Protein AF-A0A8C9E4L4-F1 (afdb_monomer_lite)

Radius of gyration: 18.1 Å; chains: 1; bounding box: 40×49×50 Å

Organism: Phocoena sinus (NCBI:txid42100)

InterPro domains:
  IPR001916 Glycoside hydrolase, family 22 [PF00062] (27-114)
  IPR001916 Glycoside hydrolase, family 22 [PS51348] (19-142)
  IPR001916 Glycoside hydrolase, family 22 [PTHR11407] (5-105)
  IPR001916 Glycoside hydrolase, family 22 [SM00263] (20-126)
  IPR019799 Glycoside hydrolase family 22 domain [PS00128] (82-100)
  IPR023346 Lysozyme-like domain superfamily [SSF53955] (27-115)

Structure (mmCIF, N/CA/C/O backbone):
data_AF-A0A8C9E4L4-F1
#
_entry.id   AF-A0A8C9E4L4-F1
#
loop_
_atom_site.group_PDB
_atom_site.id
_atom_site.type_symbol
_atom_site.label_atom_id
_atom_site.label_alt_id
_atom_site.label_comp_id
_atom_site.label_asym_id
_atom_site.label_entity_id
_atom_site.label_seq_id
_atom_site.pdbx_PDB_ins_code
_atom_site.Cartn_x
_atom_site.Cartn_y
_atom_site.Cartn_z
_atom_site.occupancy
_atom_site.B_iso_or_equiv
_atom_site.auth_seq_id
_atom_site.auth_comp_id
_atom_site.auth_asym_id
_atom_site.auth_atom_id
_atom_site.pdbx_PDB_model_num
ATOM 1 N N . MET A 1 1 ? 24.331 -30.177 -37.852 1.00 49.78 1 MET A N 1
ATOM 2 C CA . MET A 1 1 ? 24.262 -29.884 -36.401 1.00 49.78 1 MET A CA 1
ATOM 3 C C . MET A 1 1 ? 24.487 -28.389 -36.136 1.00 49.78 1 MET A C 1
ATOM 5 O O . MET A 1 1 ? 25.573 -28.038 -35.717 1.00 49.78 1 MET A O 1
ATOM 9 N N . LYS A 1 2 ? 23.527 -27.493 -36.428 1.00 52.38 2 LYS A N 1
ATOM 10 C CA . LYS A 1 2 ? 23.595 -26.057 -36.026 1.00 52.38 2 LYS A CA 1
ATOM 11 C C . LYS A 1 2 ? 22.224 -25.385 -35.831 1.00 52.38 2 LYS A C 1
ATOM 13 O O . LYS A 1 2 ? 22.155 -24.352 -35.186 1.00 52.38 2 LYS A O 1
ATOM 18 N N . ALA A 1 3 ? 21.128 -25.981 -36.309 1.00 51.94 3 ALA A N 1
ATOM 19 C CA . ALA A 1 3 ? 19.788 -25.410 -36.137 1.00 51.94 3 ALA A CA 1
ATOM 20 C C . ALA A 1 3 ? 19.193 -25.621 -34.727 1.00 51.94 3 ALA A C 1
ATOM 22 O O . ALA A 1 3 ? 18.342 -24.852 -34.296 1.00 51.94 3 ALA A O 1
ATOM 23 N N . SER A 1 4 ? 19.664 -26.629 -33.982 1.00 52.81 4 SER A N 1
ATOM 24 C CA . SER A 1 4 ? 19.047 -27.017 -32.703 1.00 52.81 4 SER A CA 1
ATOM 25 C C . SER A 1 4 ? 19.425 -26.118 -31.522 1.00 52.81 4 SER A C 1
ATOM 27 O O . SER A 1 4 ? 18.704 -26.094 -30.533 1.00 52.81 4 SER A O 1
ATOM 29 N N . MET A 1 5 ? 20.534 -25.372 -31.609 1.00 53.41 5 MET A N 1
ATOM 30 C CA . MET A 1 5 ? 20.983 -24.521 -30.499 1.00 53.41 5 MET A CA 1
ATOM 31 C C . MET A 1 5 ? 20.279 -23.155 -30.481 1.00 53.41 5 MET A C 1
ATOM 33 O O . MET A 1 5 ? 20.168 -22.530 -29.433 1.00 53.41 5 MET A O 1
ATOM 37 N N . VAL A 1 6 ? 19.752 -22.713 -31.628 1.00 54.25 6 VAL A N 1
ATOM 38 C CA . VAL A 1 6 ? 19.076 -21.413 -31.749 1.00 54.25 6 VAL A CA 1
ATOM 39 C C . VAL A 1 6 ? 17.661 -21.469 -31.165 1.00 54.25 6 VAL A C 1
ATOM 41 O O . VAL A 1 6 ? 17.222 -20.515 -30.529 1.00 54.25 6 VAL A O 1
ATOM 44 N N . LEU A 1 7 ? 16.970 -22.609 -31.287 1.00 52.47 7 LEU A N 1
ATOM 45 C CA . LEU A 1 7 ? 15.597 -22.758 -30.792 1.00 52.47 7 LEU A CA 1
ATOM 46 C C . LEU A 1 7 ? 15.499 -22.694 -29.256 1.00 52.47 7 LEU A C 1
ATOM 48 O O . LEU A 1 7 ? 14.486 -22.252 -28.724 1.00 52.47 7 LEU A O 1
ATOM 52 N N . SER A 1 8 ? 16.563 -23.083 -28.545 1.00 55.38 8 SER A N 1
ATOM 53 C CA . SER A 1 8 ? 16.587 -23.077 -27.077 1.00 55.38 8 SER A CA 1
ATOM 54 C C . SER A 1 8 ? 16.776 -21.680 -26.474 1.00 55.38 8 SER A C 1
ATOM 56 O O . SER A 1 8 ? 16.368 -21.470 -25.336 1.00 55.38 8 SER A O 1
ATOM 58 N N . LEU A 1 9 ? 17.361 -20.722 -27.207 1.00 54.28 9 LEU A N 1
ATOM 59 C CA . LEU A 1 9 ? 17.510 -19.340 -26.725 1.00 54.28 9 LEU A CA 1
ATOM 60 C C . LEU A 1 9 ? 16.225 -18.514 -26.881 1.00 54.28 9 LEU A C 1
ATOM 62 O O . LEU A 1 9 ? 16.007 -17.575 -26.121 1.00 54.28 9 LEU A O 1
ATOM 66 N N . ILE A 1 10 ? 15.356 -18.871 -27.830 1.00 58.03 10 ILE A N 1
ATOM 67 C CA . ILE A 1 10 ? 14.118 -18.123 -28.101 1.00 58.03 10 ILE A CA 1
ATOM 68 C C . ILE A 1 10 ? 13.067 -18.373 -27.002 1.00 58.03 10 ILE A C 1
ATOM 70 O O . ILE A 1 10 ? 12.282 -17.484 -26.682 1.00 58.03 10 ILE A O 1
ATOM 74 N N . GLY A 1 11 ? 13.098 -19.542 -26.350 1.00 56.91 11 GLY A N 1
ATOM 75 C CA . GLY A 1 11 ? 12.165 -19.897 -25.273 1.00 56.91 11 GLY A CA 1
ATOM 76 C C . GLY A 1 11 ? 12.348 -19.124 -23.960 1.00 56.91 11 GLY A C 1
ATOM 77 O O . GLY A 1 11 ? 11.462 -19.171 -23.114 1.00 56.91 11 GLY A O 1
ATOM 78 N N . TYR A 1 12 ? 13.458 -18.397 -23.781 1.00 55.84 12 TYR A N 1
ATOM 79 C CA . TYR A 1 12 ? 13.754 -17.672 -22.536 1.00 55.84 12 TYR A CA 1
ATOM 80 C C . TYR A 1 12 ? 13.270 -16.211 -22.529 1.00 55.84 12 TYR A C 1
ATOM 82 O O . TYR A 1 12 ? 13.350 -15.541 -21.503 1.00 55.84 12 TYR A O 1
ATOM 90 N N . LEU A 1 13 ? 12.772 -15.701 -23.663 1.00 55.00 13 LEU A N 1
ATOM 91 C CA . LEU A 1 13 ? 12.386 -14.291 -23.817 1.00 55.00 13 LEU A CA 1
ATOM 92 C C . LEU A 1 13 ? 10.893 -14.016 -23.605 1.00 55.00 13 LEU A C 1
ATOM 94 O O . LEU A 1 13 ? 10.484 -12.857 -23.612 1.00 55.00 13 LEU A O 1
ATOM 98 N N . VAL A 1 14 ? 10.078 -15.043 -23.360 1.00 54.34 14 VAL A N 1
ATOM 99 C CA . VAL A 1 14 ? 8.671 -14.850 -22.987 1.00 54.34 14 VAL A CA 1
ATOM 100 C C . VAL A 1 14 ? 8.576 -14.755 -21.466 1.00 54.34 14 VAL A C 1
ATOM 102 O O . VAL A 1 14 ? 8.072 -15.647 -20.790 1.00 54.34 14 VAL A O 1
ATOM 105 N N . VAL A 1 15 ? 9.091 -13.656 -20.913 1.00 57.72 15 VAL A N 1
ATOM 106 C CA . VAL A 1 15 ? 8.639 -13.190 -19.598 1.00 57.72 15 VAL A CA 1
ATOM 107 C C . VAL A 1 15 ? 7.302 -12.494 -19.845 1.00 57.72 15 VAL A C 1
ATOM 109 O O . VAL A 1 15 ? 7.272 -11.543 -20.630 1.00 57.72 15 VAL A O 1
ATOM 112 N N . PRO A 1 16 ? 6.188 -12.931 -19.231 1.00 51.06 16 PRO A N 1
ATOM 113 C CA . PRO A 1 16 ? 4.947 -12.177 -19.289 1.00 51.06 16 PRO A CA 1
ATOM 114 C C . PRO A 1 16 ? 5.208 -10.797 -18.677 1.00 51.06 16 PRO A C 1
ATOM 116 O O . PRO A 1 16 ? 5.379 -10.668 -17.470 1.00 51.06 16 PRO A O 1
ATOM 119 N N . SER A 1 17 ? 5.281 -9.761 -19.510 1.00 55.12 17 SER A N 1
ATOM 120 C CA . SER A 1 17 ? 5.484 -8.369 -19.089 1.00 55.12 17 SER A CA 1
ATOM 121 C C . SER A 1 17 ? 4.178 -7.684 -18.661 1.00 55.12 17 SER A C 1
ATOM 123 O O . SER A 1 17 ? 4.127 -6.465 -18.515 1.00 55.12 17 SER A O 1
ATOM 125 N N . GLY A 1 18 ? 3.106 -8.458 -18.468 1.00 54.69 18 GLY A N 1
ATOM 126 C CA . GLY A 1 18 ? 1.806 -7.949 -18.050 1.00 54.69 18 GLY A CA 1
ATOM 127 C C . GLY A 1 18 ? 1.729 -7.751 -16.539 1.00 54.69 18 GLY A C 1
ATOM 128 O O . GLY A 1 18 ? 2.094 -8.638 -15.769 1.00 54.69 18 GLY A O 1
ATOM 129 N N . ALA A 1 19 ? 1.199 -6.607 -16.107 1.00 62.62 19 ALA A N 1
ATOM 130 C CA . ALA A 1 19 ? 0.741 -6.440 -14.734 1.00 62.62 19 ALA A CA 1
ATOM 131 C C . ALA A 1 19 ? -0.454 -7.376 -14.480 1.00 62.62 19 ALA A C 1
ATOM 133 O O . ALA A 1 19 ? -1.376 -7.453 -15.295 1.00 62.62 19 ALA A O 1
ATOM 134 N N . ALA A 1 20 ? -0.444 -8.105 -13.362 1.00 65.38 20 ALA A N 1
ATOM 135 C CA . ALA A 1 20 ? -1.563 -8.964 -12.995 1.00 65.38 20 ALA A CA 1
ATOM 136 C C . ALA A 1 20 ? -2.783 -8.106 -12.621 1.00 65.38 20 ALA A C 1
ATOM 138 O O . ALA A 1 20 ? -2.749 -7.377 -11.632 1.00 65.38 20 ALA A O 1
ATOM 139 N N . VAL A 1 21 ? -3.868 -8.213 -13.394 1.00 70.75 21 VAL A N 1
ATOM 140 C CA 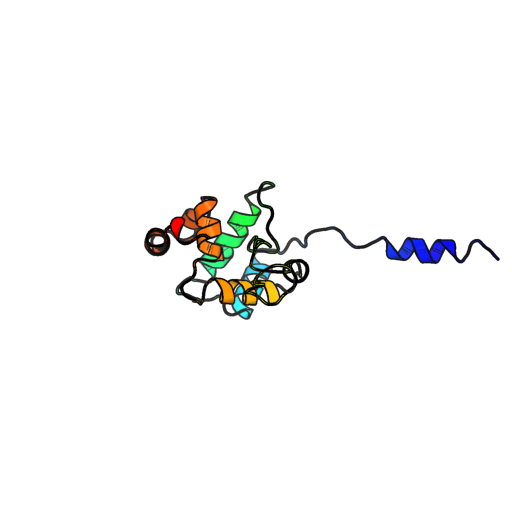. VAL A 1 21 ? -5.151 -7.576 -13.065 1.00 70.75 21 VAL A CA 1
ATOM 141 C C . VAL A 1 21 ? -5.888 -8.475 -12.074 1.00 70.75 21 VAL A C 1
ATOM 143 O O . VAL A 1 21 ? -6.373 -9.550 -12.431 1.00 70.75 21 VAL A O 1
ATOM 146 N N . LEU A 1 22 ? -5.933 -8.063 -10.808 1.00 79.38 22 LEU A N 1
ATOM 147 C CA . LEU A 1 22 ? -6.644 -8.774 -9.746 1.00 79.38 22 LEU A CA 1
ATOM 148 C C . LEU A 1 22 ? -8.074 -8.233 -9.630 1.00 79.38 22 LEU A C 1
ATOM 150 O O . LEU A 1 22 ? -8.284 -7.027 -9.563 1.00 79.38 22 LEU A O 1
ATOM 154 N N . GLY A 1 23 ? -9.071 -9.119 -9.574 1.00 83.81 23 GLY A N 1
ATOM 155 C CA . GLY A 1 23 ? -10.461 -8.708 -9.351 1.00 83.81 23 GLY A CA 1
ATOM 156 C C . GLY A 1 23 ? -10.699 -8.190 -7.926 1.00 83.81 23 GLY A C 1
ATOM 157 O O . GLY A 1 23 ? -10.051 -8.649 -6.985 1.00 83.81 23 GLY A O 1
ATOM 158 N N . CYS A 1 24 ? -11.683 -7.301 -7.747 1.00 84.75 24 CYS A N 1
ATOM 159 C CA . CYS A 1 24 ? -12.004 -6.671 -6.455 1.00 84.75 24 CYS A CA 1
ATOM 160 C C . CYS A 1 24 ? -12.200 -7.686 -5.311 1.00 84.75 24 CYS A C 1
ATOM 162 O O . CYS A 1 24 ? -11.631 -7.524 -4.235 1.00 84.75 24 CYS A O 1
ATOM 164 N N . TRP A 1 25 ? -12.916 -8.791 -5.555 1.00 90.12 25 TRP A N 1
ATOM 165 C CA . TRP A 1 25 ? -13.086 -9.855 -4.555 1.00 90.12 25 TRP A CA 1
ATOM 166 C C . TRP A 1 25 ? -11.761 -10.532 -4.172 1.00 90.12 25 TRP A C 1
ATOM 168 O O . TRP A 1 25 ? -11.514 -10.793 -2.996 1.00 90.12 25 TRP A O 1
ATOM 178 N N . VAL A 1 26 ? -10.889 -10.792 -5.153 1.00 90.81 26 VAL A N 1
ATOM 179 C CA . VAL A 1 26 ? -9.574 -11.409 -4.916 1.00 90.81 26 VAL A CA 1
ATOM 180 C C . VAL A 1 26 ? -8.707 -10.473 -4.082 1.00 90.81 26 VAL A C 1
ATOM 182 O O . VAL A 1 26 ? -8.084 -10.917 -3.120 1.00 90.81 26 VAL A O 1
ATOM 185 N N . VAL A 1 27 ? -8.713 -9.180 -4.412 1.00 90.06 27 VAL A N 1
ATOM 186 C CA . VAL A 1 27 ? -8.021 -8.146 -3.639 1.00 90.06 27 VAL A CA 1
ATOM 187 C C . VAL A 1 27 ? -8.563 -8.100 -2.212 1.00 90.06 27 VAL A C 1
ATOM 189 O O . VAL A 1 27 ? -7.792 -8.290 -1.276 1.00 90.06 27 VAL A O 1
ATOM 192 N N . ALA A 1 28 ? -9.875 -7.946 -2.024 1.00 91.00 28 ALA A N 1
ATOM 193 C CA . ALA A 1 28 ? -10.498 -7.886 -0.702 1.00 91.00 28 ALA A CA 1
ATOM 194 C C . ALA A 1 28 ? -10.152 -9.108 0.162 1.00 91.00 28 ALA A C 1
ATOM 196 O O . ALA A 1 28 ? -9.755 -8.959 1.318 1.00 91.00 28 ALA A O 1
ATOM 197 N N . LYS A 1 29 ? -10.216 -10.313 -0.417 1.00 93.56 29 LYS A N 1
ATOM 198 C CA . LYS A 1 29 ? -9.832 -11.553 0.265 1.00 93.56 29 LYS A CA 1
ATOM 199 C C . LYS A 1 29 ? -8.366 -11.535 0.698 1.00 93.56 29 LYS A C 1
ATOM 201 O O . LYS A 1 29 ? -8.073 -11.823 1.853 1.00 93.56 29 LYS A O 1
ATOM 206 N N . LYS A 1 30 ? -7.449 -11.163 -0.197 1.00 93.19 30 LYS A N 1
ATOM 207 C CA . LYS A 1 30 ? -6.009 -11.094 0.100 1.00 93.19 30 LYS A CA 1
ATOM 208 C C . LYS A 1 30 ? -5.684 -10.050 1.167 1.00 93.19 30 LYS A C 1
ATOM 210 O O . LYS A 1 30 ? -4.861 -10.310 2.039 1.00 93.19 30 LYS A O 1
ATOM 215 N N . LEU A 1 31 ? -6.338 -8.890 1.128 1.00 92.31 31 LEU A N 1
ATOM 216 C CA . LEU A 1 31 ? -6.178 -7.838 2.135 1.00 92.31 31 LEU A CA 1
ATOM 217 C C . LEU A 1 31 ? -6.708 -8.283 3.507 1.00 92.31 31 LEU A C 1
ATOM 219 O O . LEU A 1 31 ? -6.066 -8.023 4.526 1.00 92.31 31 LEU A O 1
ATOM 223 N N . HIS A 1 32 ? -7.838 -8.993 3.529 1.00 93.44 32 HIS A N 1
ATOM 224 C CA . HIS A 1 32 ? -8.395 -9.582 4.743 1.00 93.44 32 HIS A CA 1
ATOM 225 C C . HIS A 1 32 ? -7.463 -10.645 5.340 1.00 93.44 32 HIS A C 1
ATOM 227 O O . HIS A 1 32 ? -7.080 -10.536 6.502 1.00 93.44 32 HIS A O 1
ATOM 233 N N . GLU A 1 33 ? -7.025 -11.619 4.536 1.00 94.06 33 GLU A N 1
ATOM 234 C CA . GLU A 1 33 ? -6.066 -12.662 4.942 1.00 94.06 33 GLU A CA 1
ATOM 235 C C . GLU A 1 33 ? -4.727 -12.065 5.397 1.00 94.06 33 GLU A C 1
ATOM 237 O O . GLU A 1 33 ? -4.094 -12.557 6.328 1.00 94.06 33 GLU A O 1
ATOM 242 N N . GLY A 1 34 ? -4.311 -10.962 4.773 1.00 91.12 34 GLY A N 1
ATOM 243 C CA . GLY A 1 34 ? -3.137 -10.192 5.162 1.00 91.12 34 GLY A CA 1
ATOM 244 C C . GLY A 1 34 ? -3.320 -9.367 6.438 1.00 91.12 34 GLY A C 1
ATOM 245 O O . GLY A 1 34 ? -2.363 -8.727 6.878 1.00 91.12 34 GLY A O 1
ATOM 246 N N . GLY A 1 35 ? -4.508 -9.368 7.048 1.00 91.12 35 GLY A N 1
ATOM 247 C CA . GLY A 1 35 ? -4.821 -8.717 8.318 1.00 91.12 35 GLY A CA 1
ATOM 248 C C . GLY A 1 35 ? -4.868 -7.193 8.240 1.00 91.12 35 GLY A C 1
ATOM 249 O O . GLY A 1 35 ? -4.365 -6.535 9.150 1.00 91.12 35 GLY A O 1
ATOM 250 N N . LEU A 1 36 ? -5.354 -6.634 7.129 1.00 89.00 36 LEU A N 1
ATOM 251 C CA . LEU A 1 36 ? -5.603 -5.192 6.996 1.00 89.00 36 LEU A CA 1
ATOM 252 C C . LEU A 1 36 ? -6.993 -4.775 7.486 1.00 89.00 36 LEU A C 1
ATOM 254 O O . LEU A 1 36 ? -7.234 -3.583 7.653 1.00 89.00 36 LEU A O 1
ATOM 258 N N . SER A 1 37 ? -7.882 -5.735 7.753 1.00 88.50 37 SER A N 1
ATOM 259 C CA . SER A 1 37 ? -9.123 -5.486 8.487 1.00 88.50 37 SER A CA 1
ATOM 260 C C . SER A 1 37 ? -8.780 -4.872 9.846 1.00 88.50 37 SER A C 1
ATOM 262 O O . SER A 1 37 ? -8.115 -5.514 10.656 1.00 88.50 37 SER A O 1
ATOM 264 N N . ASP A 1 38 ? -9.162 -3.610 10.037 1.00 84.75 38 ASP A N 1
ATOM 265 C CA . ASP A 1 38 ? -8.968 -2.820 11.260 1.00 84.75 38 ASP A CA 1
ATOM 266 C C . ASP A 1 38 ? -7.515 -2.425 11.572 1.00 84.75 38 ASP A C 1
ATOM 268 O O . ASP A 1 38 ? -7.201 -1.943 12.665 1.00 84.75 38 ASP A O 1
ATOM 272 N N . PHE A 1 39 ? -6.608 -2.556 10.600 1.00 85.50 39 PHE A N 1
ATOM 273 C CA . PHE A 1 39 ? -5.229 -2.108 10.773 1.00 85.50 39 PHE A CA 1
ATOM 274 C C . PHE A 1 39 ? -5.160 -0.577 10.850 1.00 85.50 39 PHE A C 1
ATOM 276 O O . PHE A 1 39 ? -5.682 0.121 9.979 1.00 85.50 39 PHE A O 1
ATOM 283 N N . GLU A 1 40 ? -4.517 -0.057 11.902 1.00 80.00 40 GLU A N 1
ATOM 284 C CA . GLU A 1 40 ? -4.415 1.384 12.193 1.00 80.00 40 GLU A CA 1
ATOM 285 C C . GLU A 1 40 ? -5.781 2.100 12.263 1.00 80.00 40 GLU A C 1
ATOM 287 O O . GLU A 1 40 ? -5.863 3.318 12.123 1.00 80.00 40 GLU A O 1
ATOM 292 N N . GLY A 1 41 ? -6.874 1.372 12.521 1.00 81.25 41 GLY A N 1
ATOM 293 C CA . GLY A 1 41 ? -8.234 1.923 12.585 1.00 81.25 41 GLY A CA 1
ATOM 294 C C . GLY A 1 41 ? -8.892 2.180 11.225 1.00 81.25 41 GLY A C 1
ATOM 295 O O . GLY A 1 41 ? -9.870 2.922 11.166 1.00 81.25 41 GLY A O 1
ATOM 296 N N . TYR A 1 42 ? -8.376 1.590 10.143 1.00 83.38 42 TYR A N 1
ATOM 297 C CA . TYR A 1 42 ? -9.024 1.591 8.830 1.00 83.38 42 TYR A CA 1
ATOM 298 C C . TYR A 1 42 ? -9.734 0.257 8.574 1.00 83.38 42 TYR A C 1
ATOM 300 O O . TYR A 1 42 ? -9.133 -0.805 8.744 1.00 83.38 42 TYR A O 1
ATOM 308 N N . SER A 1 43 ? -10.995 0.304 8.130 1.00 88.38 43 SER A N 1
ATOM 309 C CA . SER A 1 43 ? -11.742 -0.905 7.765 1.00 88.38 43 SER A CA 1
ATOM 310 C C . SER A 1 43 ? -11.185 -1.534 6.485 1.00 88.38 43 SER A C 1
ATOM 312 O O . SER A 1 43 ? -10.472 -0.898 5.701 1.00 88.38 43 SER A O 1
ATOM 314 N N . LEU A 1 44 ? -11.542 -2.795 6.238 1.00 89.75 44 LEU A N 1
ATOM 315 C CA . LEU A 1 44 ? -11.197 -3.471 4.987 1.00 89.75 44 LEU A CA 1
ATOM 316 C C . LEU A 1 44 ? -11.735 -2.716 3.759 1.00 89.75 44 LEU A C 1
ATOM 318 O O . LEU A 1 44 ? -11.065 -2.685 2.730 1.00 89.75 44 LEU A O 1
ATOM 322 N N . GLU A 1 45 ? -12.909 -2.089 3.864 1.00 89.19 45 GLU A N 1
ATOM 323 C CA . GLU A 1 45 ? -13.520 -1.343 2.758 1.00 89.19 45 GLU A CA 1
ATOM 324 C C . GLU A 1 45 ? -12.692 -0.118 2.388 1.00 89.19 45 GLU A C 1
ATOM 326 O O . GLU A 1 45 ? -12.505 0.143 1.202 1.00 89.19 45 GLU A O 1
ATOM 331 N N . ASN A 1 46 ? -12.129 0.577 3.382 1.00 88.06 46 ASN A N 1
ATOM 332 C CA . ASN A 1 46 ? -11.228 1.701 3.143 1.00 88.06 46 ASN A CA 1
ATOM 333 C C . ASN A 1 46 ? -10.033 1.229 2.303 1.00 88.06 46 ASN A C 1
ATOM 335 O O . ASN A 1 46 ? -9.736 1.809 1.258 1.00 88.06 46 ASN A O 1
ATOM 339 N N . TRP A 1 47 ? -9.383 0.135 2.711 1.00 88.69 47 TRP A N 1
ATOM 340 C CA . TRP A 1 47 ? -8.250 -0.431 1.975 1.00 88.69 47 TRP A CA 1
ATOM 341 C C . TRP A 1 47 ? -8.628 -0.875 0.561 1.00 88.69 47 TRP A C 1
ATOM 343 O O . TRP A 1 47 ? -7.888 -0.595 -0.377 1.00 88.69 47 TRP A O 1
ATOM 353 N N . VAL A 1 48 ? -9.778 -1.526 0.378 1.00 89.75 48 VAL A N 1
ATOM 354 C CA . VAL A 1 48 ? -10.258 -1.930 -0.953 1.00 89.75 48 VAL A CA 1
ATOM 355 C C . VAL A 1 48 ? -10.541 -0.704 -1.825 1.00 89.75 48 VAL A C 1
ATOM 357 O O . VAL A 1 48 ? -10.061 -0.647 -2.959 1.00 89.75 48 VAL A O 1
ATOM 360 N N . CYS A 1 49 ? -11.238 0.303 -1.295 1.00 89.00 49 CYS A N 1
ATOM 361 C CA . CYS A 1 49 ? -11.515 1.552 -2.001 1.00 89.00 49 CYS A CA 1
ATOM 362 C C . CYS A 1 49 ? -10.223 2.224 -2.465 1.00 89.00 49 CYS A C 1
ATOM 364 O O . CYS A 1 49 ? -10.107 2.601 -3.629 1.00 89.00 49 CYS A O 1
ATOM 366 N N . LEU A 1 50 ? -9.221 2.300 -1.587 1.00 86.88 50 LEU A N 1
ATOM 367 C CA . LEU A 1 50 ? -7.929 2.903 -1.894 1.00 86.88 50 LEU A CA 1
ATOM 368 C C . LEU A 1 50 ? -7.265 2.256 -3.112 1.00 86.88 50 LEU A C 1
ATOM 370 O O . LEU A 1 50 ? -6.743 2.947 -3.983 1.00 86.88 50 LEU A O 1
ATOM 374 N N . THR A 1 51 ? -7.307 0.927 -3.185 1.00 87.12 51 THR A N 1
ATOM 375 C CA . THR A 1 51 ? -6.700 0.166 -4.286 1.00 87.12 51 THR A CA 1
ATOM 376 C C . THR A 1 51 ? -7.434 0.398 -5.605 1.00 87.12 51 THR A C 1
ATOM 378 O O . THR A 1 51 ? -6.791 0.571 -6.637 1.00 87.12 51 THR A O 1
ATOM 381 N N . ALA A 1 52 ? -8.766 0.498 -5.569 1.00 85.50 52 ALA A N 1
ATOM 382 C CA . ALA A 1 52 ? -9.574 0.848 -6.735 1.00 85.50 52 ALA A CA 1
ATOM 383 C C . ALA A 1 52 ? -9.331 2.298 -7.186 1.00 85.50 52 ALA A C 1
ATOM 385 O O . ALA A 1 52 ? -9.274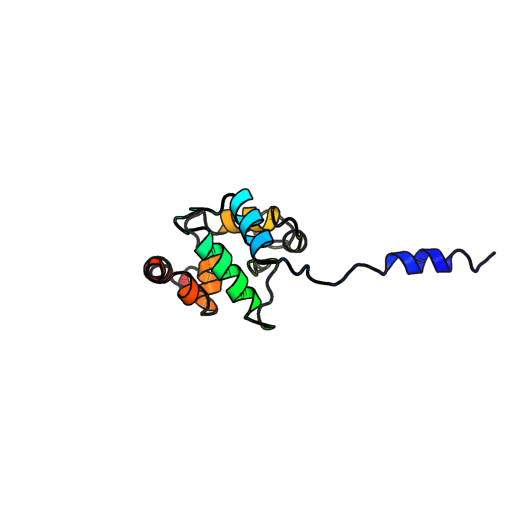 2.582 -8.381 1.00 85.50 52 ALA A O 1
ATOM 386 N N . ALA A 1 53 ? -9.129 3.215 -6.240 1.00 84.06 53 ALA A N 1
ATOM 387 C CA . ALA A 1 53 ? -8.808 4.599 -6.546 1.00 84.06 53 ALA A CA 1
ATOM 388 C C . ALA A 1 53 ? -7.429 4.718 -7.219 1.00 84.06 53 ALA A C 1
ATOM 390 O O . ALA A 1 53 ? -7.298 5.423 -8.218 1.00 84.06 53 ALA A O 1
ATOM 391 N N . TYR A 1 54 ? -6.427 3.966 -6.752 1.00 82.19 54 TYR A N 1
ATOM 392 C CA . TYR A 1 54 ? -5.130 3.871 -7.430 1.00 82.19 54 TYR A CA 1
ATOM 393 C C . TYR A 1 54 ? -5.237 3.289 -8.845 1.00 82.19 54 TYR A C 1
ATOM 395 O O . TYR A 1 54 ? -4.585 3.800 -9.752 1.00 82.19 54 TYR A O 1
ATOM 403 N N . ASP A 1 55 ? -6.071 2.269 -9.055 1.00 80.25 55 ASP A N 1
ATOM 404 C CA . ASP A 1 55 ? -6.317 1.691 -10.386 1.00 80.25 55 ASP A CA 1
ATOM 405 C C . ASP A 1 55 ? -6.972 2.706 -11.349 1.00 80.25 55 ASP A C 1
ATOM 407 O O . ASP A 1 55 ? -6.668 2.755 -12.543 1.00 80.25 55 ASP A O 1
ATOM 411 N N . SER A 1 56 ? -7.816 3.598 -10.815 1.00 77.88 56 SER A N 1
ATOM 412 C CA . SER A 1 56 ? -8.481 4.653 -11.591 1.00 77.88 56 SER A CA 1
ATOM 413 C C . SER A 1 56 ? -7.556 5.798 -12.036 1.00 77.88 56 SER A C 1
ATOM 415 O O . SER A 1 56 ? -7.866 6.474 -13.017 1.00 77.88 56 SER A O 1
ATOM 417 N N . LEU A 1 57 ? -6.390 5.978 -11.398 1.00 74.06 57 LEU A N 1
ATOM 418 C CA . LEU A 1 57 ? -5.407 7.043 -11.684 1.00 74.06 57 LEU A CA 1
ATOM 419 C C . LEU A 1 57 ? -4.556 6.802 -12.952 1.00 74.06 57 LEU A C 1
ATOM 421 O O . LEU A 1 57 ? -3.425 7.276 -13.038 1.00 74.06 57 LEU A O 1
ATOM 425 N N . ARG A 1 58 ? -5.084 6.043 -13.921 1.00 58.28 58 ARG A N 1
ATOM 426 C CA . ARG A 1 58 ? -4.459 5.593 -15.182 1.00 58.28 58 ARG A CA 1
ATOM 427 C C . ARG A 1 58 ? -3.279 6.467 -15.658 1.00 58.28 58 ARG A C 1
ATOM 429 O O . ARG A 1 58 ? -3.483 7.410 -16.411 1.00 58.28 58 ARG A O 1
ATOM 436 N N . GLY A 1 59 ? -2.050 6.066 -15.313 1.00 57.22 59 GLY A N 1
ATOM 437 C CA . GLY A 1 59 ? -0.836 6.402 -16.074 1.00 57.22 59 GLY A CA 1
ATOM 438 C C . GLY A 1 59 ? 0.238 7.252 -15.391 1.00 57.22 59 GLY A C 1
ATOM 439 O O . GLY A 1 59 ? 1.397 7.140 -15.785 1.00 57.22 59 GLY A O 1
ATOM 440 N N . ASP A 1 60 ? -0.082 8.028 -14.355 1.00 55.31 60 ASP A N 1
ATOM 441 C CA . ASP A 1 60 ? 0.827 9.124 -13.959 1.00 55.31 60 ASP A CA 1
ATOM 442 C C . ASP A 1 60 ? 1.663 8.828 -12.703 1.00 55.31 60 ASP A C 1
ATOM 444 O O . ASP A 1 60 ? 2.553 9.597 -12.329 1.00 55.31 60 ASP A O 1
ATOM 448 N N . TYR A 1 61 ? 1.414 7.690 -12.050 1.00 64.31 61 TYR A N 1
ATOM 449 C CA . TYR A 1 61 ? 2.082 7.313 -10.806 1.00 64.31 61 TYR A CA 1
ATOM 450 C C . TYR A 1 61 ? 3.067 6.163 -11.000 1.00 64.31 61 TYR A C 1
ATOM 452 O O . TYR A 1 61 ? 2.700 5.021 -11.255 1.00 64.31 61 TYR A O 1
ATOM 460 N N . THR A 1 62 ? 4.353 6.467 -10.823 1.00 69.31 62 THR A N 1
ATOM 461 C CA . THR A 1 62 ? 5.456 5.496 -10.835 1.00 69.31 62 THR A CA 1
ATOM 462 C C . THR A 1 62 ? 5.626 4.853 -9.454 1.00 69.31 62 THR A C 1
ATOM 464 O O . THR A 1 62 ? 6.558 5.185 -8.709 1.00 69.31 62 THR A O 1
ATOM 467 N N . GLY A 1 63 ? 4.693 3.982 -9.080 1.00 78.06 63 GLY A N 1
ATOM 468 C CA . GLY A 1 63 ? 4.742 3.176 -7.862 1.00 78.06 63 GLY A CA 1
ATOM 469 C C . GLY A 1 63 ? 4.805 1.675 -8.149 1.00 78.06 63 GLY A C 1
ATOM 470 O O . GLY A 1 63 ? 4.617 1.226 -9.277 1.00 78.06 63 GLY A O 1
ATOM 471 N N . TYR A 1 64 ? 5.092 0.885 -7.114 1.00 84.00 64 TYR A N 1
ATOM 472 C CA . TYR A 1 64 ? 5.158 -0.573 -7.198 1.00 84.00 64 TYR A CA 1
ATOM 473 C C . TYR A 1 64 ? 3.981 -1.221 -6.470 1.00 84.00 64 TYR A C 1
ATOM 475 O O . TYR A 1 64 ? 3.661 -0.880 -5.326 1.00 84.00 64 TYR A O 1
ATOM 483 N N . GLY A 1 65 ? 3.379 -2.204 -7.136 1.00 83.62 65 GLY A N 1
ATOM 484 C CA . GLY A 1 65 ? 2.319 -3.038 -6.585 1.00 83.62 65 GLY A CA 1
ATOM 485 C C . GLY A 1 65 ? 0.995 -2.305 -6.378 1.00 83.62 65 GLY A C 1
ATOM 486 O O . GLY A 1 65 ? 0.789 -1.178 -6.821 1.00 83.62 65 GLY A O 1
ATOM 487 N N . LEU A 1 66 ? 0.097 -2.973 -5.657 1.00 86.94 66 LEU A N 1
ATOM 488 C CA . LEU A 1 66 ? -1.292 -2.551 -5.457 1.00 86.94 66 LEU A CA 1
ATOM 489 C C . LEU A 1 66 ? -1.442 -1.175 -4.773 1.00 86.94 66 LEU A C 1
ATOM 491 O O . LEU A 1 66 ? -2.405 -0.460 -5.021 1.00 86.94 66 LEU A O 1
ATOM 495 N N . PHE A 1 67 ? -0.481 -0.796 -3.928 1.00 86.88 67 PHE A N 1
ATOM 496 C CA . PHE A 1 67 ? -0.490 0.461 -3.170 1.00 86.88 67 PHE A CA 1
ATOM 497 C C . PHE A 1 67 ? 0.422 1.546 -3.760 1.00 86.88 67 PHE A C 1
ATOM 499 O O . PHE A 1 67 ? 0.689 2.540 -3.087 1.00 86.88 67 PHE A O 1
ATOM 506 N N . GLN A 1 68 ? 0.947 1.342 -4.977 1.00 85.38 68 GLN A N 1
ATOM 507 C CA . GLN A 1 68 ? 1.826 2.297 -5.665 1.00 85.38 68 GLN A CA 1
ATOM 508 C C . GLN A 1 68 ? 3.010 2.773 -4.792 1.00 85.38 68 GLN A C 1
ATOM 510 O O . GLN A 1 68 ? 3.351 3.956 -4.726 1.00 85.38 68 GLN A O 1
ATOM 515 N N . ILE A 1 69 ? 3.671 1.833 -4.108 1.00 84.62 69 ILE A N 1
ATOM 516 C CA . ILE A 1 69 ? 4.764 2.119 -3.165 1.00 84.62 69 ILE A CA 1
ATOM 517 C C . ILE A 1 69 ? 5.984 2.638 -3.937 1.00 84.62 69 ILE A C 1
ATOM 519 O O . ILE A 1 69 ? 6.450 1.981 -4.857 1.00 84.62 69 ILE A O 1
ATOM 523 N N . ARG A 1 70 ? 6.537 3.802 -3.573 1.00 80.06 70 ARG A N 1
ATOM 524 C CA . ARG A 1 70 ? 7.714 4.394 -4.250 1.00 80.06 70 ARG A CA 1
ATOM 525 C C . ARG A 1 70 ? 9.037 3.753 -3.810 1.00 80.06 70 ARG A C 1
ATOM 527 O O . ARG A 1 70 ? 9.230 3.518 -2.623 1.00 80.06 70 ARG A O 1
ATOM 534 N N . ASN A 1 71 ? 9.992 3.618 -4.738 1.00 78.12 71 ASN A N 1
ATOM 535 C CA . ASN A 1 71 ? 11.334 3.060 -4.484 1.00 78.12 71 ASN A CA 1
ATOM 536 C C . ASN A 1 71 ? 12.126 3.839 -3.409 1.00 78.12 71 ASN A C 1
ATOM 538 O O . ASN A 1 71 ? 12.462 3.247 -2.392 1.00 78.12 71 ASN A O 1
ATOM 542 N N . ARG A 1 72 ? 12.307 5.166 -3.585 1.00 74.06 72 ARG A N 1
ATOM 543 C CA . ARG A 1 72 ? 13.205 6.096 -2.839 1.00 74.06 72 ARG A CA 1
ATOM 544 C C . ARG A 1 72 ? 13.768 5.602 -1.491 1.00 74.06 72 ARG A C 1
ATOM 546 O O . ARG A 1 72 ? 14.979 5.610 -1.334 1.00 74.06 72 ARG A O 1
ATOM 553 N N . ASP A 1 73 ? 12.913 5.207 -0.542 1.00 70.19 73 ASP A N 1
ATOM 554 C CA . ASP A 1 73 ? 13.320 4.685 0.777 1.00 70.19 73 ASP A CA 1
ATOM 555 C C . ASP A 1 73 ? 12.524 3.452 1.249 1.00 70.19 73 ASP A C 1
ATOM 557 O O . ASP A 1 73 ? 12.624 3.046 2.415 1.00 70.19 73 ASP A O 1
ATOM 561 N N . ARG A 1 74 ? 11.659 2.882 0.402 1.00 77.62 74 ARG A N 1
ATOM 562 C CA . ARG A 1 74 ? 10.712 1.831 0.819 1.00 77.62 74 ARG A CA 1
ATOM 563 C C . ARG A 1 74 ? 11.138 0.439 0.355 1.00 77.62 74 ARG A C 1
ATOM 565 O O . ARG A 1 74 ? 10.997 -0.487 1.150 1.00 77.62 74 ARG A O 1
ATOM 572 N N . CYS A 1 75 ? 11.674 0.310 -0.857 1.00 79.56 75 CYS A N 1
ATOM 573 C CA . CYS A 1 75 ? 12.118 -0.951 -1.464 1.00 79.56 75 CYS A CA 1
ATOM 574 C C . CYS A 1 75 ? 13.428 -0.746 -2.254 1.00 79.56 75 CYS A C 1
ATOM 576 O O . CYS A 1 75 ? 13.779 0.393 -2.522 1.00 79.56 75 CYS A O 1
ATOM 578 N N . ASP A 1 76 ? 14.156 -1.821 -2.581 1.00 81.75 76 ASP A N 1
ATOM 579 C CA . ASP A 1 76 ? 15.454 -1.856 -3.304 1.00 81.75 76 ASP A CA 1
ATOM 580 C C . ASP A 1 76 ? 16.610 -1.010 -2.728 1.00 81.75 76 ASP A C 1
ATOM 582 O O . ASP A 1 76 ? 17.579 -1.575 -2.215 1.00 81.75 76 ASP A O 1
ATOM 586 N N . HIS A 1 77 ? 16.554 0.322 -2.824 1.00 69.31 77 HIS A N 1
ATOM 587 C CA . HIS A 1 77 ? 17.676 1.221 -2.524 1.00 69.31 77 HIS A CA 1
ATOM 588 C C . HIS A 1 77 ? 17.458 2.071 -1.254 1.00 69.31 77 HIS A C 1
ATOM 590 O O . HIS A 1 77 ? 16.362 2.167 -0.697 1.00 69.31 77 HIS A O 1
ATOM 596 N N . GLY A 1 78 ? 18.534 2.695 -0.761 1.00 71.50 78 GLY A N 1
ATOM 597 C CA . GLY A 1 78 ? 18.486 3.595 0.396 1.00 71.50 78 GLY A CA 1
ATOM 598 C C . GLY A 1 78 ? 18.226 2.866 1.718 1.00 71.50 78 GLY A C 1
ATOM 599 O O . GLY A 1 78 ? 18.875 1.868 2.024 1.00 71.50 78 GLY A O 1
ATOM 600 N N . LYS A 1 79 ? 17.281 3.372 2.525 1.00 73.50 79 LYS A N 1
ATOM 601 C CA . LYS A 1 79 ? 16.937 2.779 3.836 1.00 73.50 79 LYS A CA 1
ATOM 602 C C . LYS A 1 79 ? 16.169 1.457 3.737 1.00 73.50 79 LYS A C 1
ATOM 604 O O . LYS A 1 79 ? 16.024 0.803 4.764 1.00 73.50 79 LYS A O 1
ATOM 609 N N . ASN A 1 80 ? 15.630 1.122 2.555 1.00 83.69 80 ASN A N 1
ATOM 610 C CA . ASN A 1 80 ? 14.801 -0.058 2.281 1.00 83.69 80 ASN A CA 1
ATOM 611 C C . ASN A 1 80 ? 13.913 -0.455 3.477 1.00 83.69 80 ASN A C 1
ATOM 613 O O . ASN A 1 80 ? 14.061 -1.528 4.057 1.00 83.69 80 ASN A O 1
ATOM 617 N N . ARG A 1 81 ? 12.995 0.430 3.894 1.00 81.75 81 ARG A N 1
ATOM 618 C CA . ARG A 1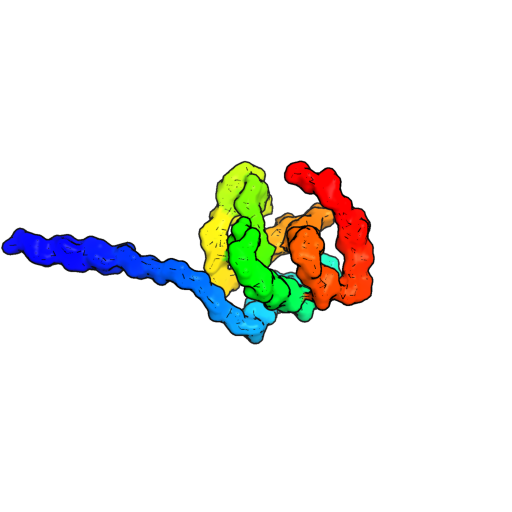 81 ? 12.226 0.254 5.146 1.00 81.75 81 ARG A CA 1
ATOM 619 C C . ARG A 1 81 ? 11.400 -1.035 5.204 1.00 81.75 81 ARG A C 1
ATOM 621 O O . ARG A 1 81 ? 10.996 -1.440 6.299 1.00 81.75 81 ARG A O 1
ATOM 628 N N . CYS A 1 82 ? 11.105 -1.635 4.053 1.00 86.31 82 CYS A N 1
ATOM 629 C CA . CYS A 1 82 ? 10.374 -2.889 3.962 1.00 86.31 82 CYS A CA 1
ATOM 630 C C . CYS A 1 82 ? 11.282 -4.127 3.910 1.00 86.31 82 CYS A C 1
ATOM 632 O O . CYS A 1 82 ? 10.783 -5.217 4.194 1.00 86.31 82 CYS A O 1
ATOM 634 N N . HIS A 1 83 ? 12.587 -3.961 3.659 1.00 87.69 83 HIS A N 1
ATOM 635 C CA . HIS A 1 83 ? 13.571 -5.028 3.434 1.00 87.69 83 HIS A CA 1
ATOM 636 C C . HIS A 1 83 ? 13.147 -6.003 2.324 1.00 87.69 83 HIS A C 1
ATOM 638 O O . HIS A 1 83 ? 13.290 -7.215 2.460 1.00 87.69 83 HIS A O 1
ATOM 644 N N . VAL A 1 84 ? 12.593 -5.470 1.234 1.00 88.38 84 VAL A N 1
ATOM 645 C CA . VAL A 1 84 ? 12.147 -6.242 0.062 1.00 88.38 84 VAL A CA 1
ATOM 646 C C . VAL A 1 84 ? 12.615 -5.560 -1.218 1.00 88.38 84 VAL A C 1
ATOM 648 O O . VAL A 1 84 ? 12.893 -4.355 -1.216 1.00 88.38 84 VAL A O 1
ATOM 651 N N . SER A 1 85 ? 12.699 -6.315 -2.312 1.00 87.88 85 SER A N 1
ATOM 652 C CA . SER A 1 85 ? 12.918 -5.714 -3.624 1.00 87.88 85 SER A CA 1
ATOM 653 C C . SER A 1 85 ? 11.641 -5.046 -4.136 1.00 87.88 85 SER A C 1
ATOM 655 O O . SER A 1 85 ? 10.537 -5.496 -3.815 1.00 87.88 85 SER A O 1
ATOM 657 N N . CYS A 1 86 ? 11.744 -3.994 -4.951 1.00 87.12 86 CYS A N 1
ATOM 658 C CA . CYS A 1 86 ? 10.544 -3.367 -5.516 1.00 87.12 86 CYS A CA 1
ATOM 659 C C . CYS A 1 86 ? 9.820 -4.320 -6.483 1.00 87.12 86 CYS A C 1
ATOM 661 O O . CYS A 1 86 ? 8.594 -4.295 -6.584 1.00 87.12 86 CYS A O 1
ATOM 663 N N . SER A 1 87 ? 10.556 -5.232 -7.126 1.00 86.62 87 SER A N 1
ATOM 664 C CA . SER A 1 87 ? 9.984 -6.315 -7.933 1.00 86.62 87 SER A CA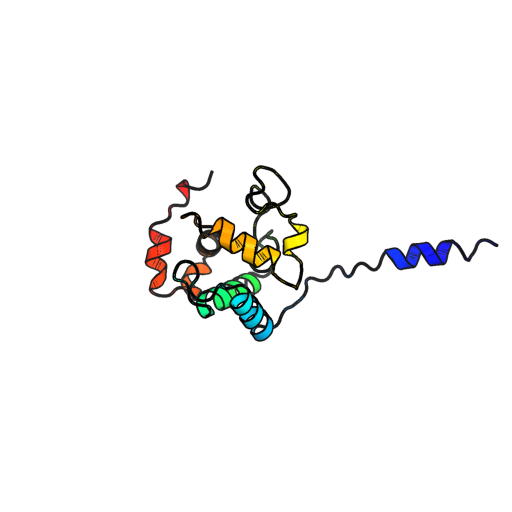 1
ATOM 665 C C . SER A 1 87 ? 9.124 -7.288 -7.119 1.00 86.62 87 SER A C 1
ATOM 667 O O . SER A 1 87 ? 8.114 -7.768 -7.629 1.00 86.62 87 SER A O 1
ATOM 669 N N . ALA A 1 88 ? 9.457 -7.544 -5.847 1.00 88.06 88 ALA A N 1
ATOM 670 C CA . ALA A 1 88 ? 8.658 -8.416 -4.985 1.00 88.06 88 ALA A CA 1
ATOM 671 C C . ALA A 1 88 ? 7.266 -7.828 -4.697 1.00 88.06 88 ALA A C 1
ATOM 673 O O . ALA A 1 88 ? 6.306 -8.574 -4.530 1.00 88.06 88 ALA A O 1
ATOM 674 N N . LEU A 1 89 ? 7.129 -6.498 -4.720 1.00 88.31 89 LEU A N 1
ATOM 675 C CA . LEU A 1 89 ? 5.846 -5.810 -4.531 1.00 88.31 89 LEU A CA 1
ATOM 676 C C . LEU A 1 89 ? 4.889 -5.969 -5.728 1.00 88.31 89 LEU A C 1
ATOM 678 O O . LEU A 1 89 ? 3.689 -5.726 -5.603 1.00 88.31 89 LEU A O 1
ATOM 682 N N . LEU A 1 90 ? 5.403 -6.385 -6.890 1.00 87.06 90 LEU A N 1
ATOM 683 C CA . LEU A 1 90 ? 4.608 -6.678 -8.088 1.00 87.06 90 LEU A CA 1
ATOM 684 C C . LEU A 1 90 ? 4.025 -8.099 -8.075 1.00 87.06 90 LEU A C 1
ATOM 686 O O . LEU A 1 90 ? 3.290 -8.475 -8.987 1.00 87.06 90 LEU A O 1
ATOM 690 N N . ASN A 1 91 ? 4.346 -8.901 -7.055 1.00 87.88 91 ASN A N 1
ATOM 691 C CA . ASN A 1 91 ? 3.874 -10.272 -6.957 1.00 87.88 91 ASN A CA 1
ATOM 692 C C . ASN A 1 91 ? 2.346 -10.312 -6.725 1.00 87.88 91 ASN A C 1
ATOM 694 O O . ASN A 1 91 ? 1.858 -9.710 -5.762 1.00 87.88 91 ASN A O 1
ATOM 698 N N . PRO A 1 92 ? 1.577 -11.070 -7.533 1.00 85.56 92 PRO A N 1
ATOM 699 C CA . PRO A 1 92 ? 0.126 -11.191 -7.372 1.00 85.56 92 PRO A CA 1
ATOM 700 C C . PRO A 1 92 ? -0.309 -11.836 -6.045 1.00 85.56 92 PRO A C 1
ATOM 702 O O . PRO A 1 92 ? -1.488 -11.784 -5.699 1.00 85.56 92 PRO A O 1
ATOM 705 N N . ASN A 1 93 ? 0.604 -12.445 -5.278 1.00 86.94 93 ASN A N 1
ATOM 706 C CA . ASN A 1 93 ? 0.300 -12.954 -3.939 1.00 86.94 93 ASN A CA 1
ATOM 707 C C . ASN A 1 93 ? 0.072 -11.831 -2.907 1.00 86.94 93 ASN A C 1
ATOM 709 O O . ASN A 1 93 ? -0.527 -12.081 -1.865 1.00 86.94 93 ASN A O 1
ATOM 713 N N . LEU A 1 94 ? 0.519 -10.601 -3.187 1.00 89.44 94 LEU A N 1
ATOM 714 C CA . LEU A 1 94 ? 0.358 -9.403 -2.348 1.00 89.44 94 LEU A CA 1
ATOM 715 C C . LEU A 1 94 ? 0.957 -9.477 -0.931 1.00 89.44 94 LEU A C 1
ATOM 717 O O . LEU A 1 94 ? 0.887 -8.490 -0.204 1.00 89.44 94 LEU A O 1
ATOM 721 N N . LYS A 1 95 ? 1.571 -10.594 -0.526 1.00 91.50 95 LYS A N 1
ATOM 722 C CA . LYS A 1 95 ? 2.099 -10.801 0.830 1.00 91.50 95 LYS A CA 1
ATOM 723 C C . LYS A 1 95 ? 3.132 -9.737 1.203 1.00 91.50 95 LYS A C 1
ATOM 725 O O . LYS A 1 95 ? 2.969 -9.037 2.199 1.00 91.50 95 LYS A O 1
ATOM 730 N N . GLU A 1 96 ? 4.155 -9.570 0.373 1.00 90.81 96 GLU A N 1
ATOM 731 C CA . GLU A 1 96 ? 5.227 -8.593 0.570 1.00 90.81 96 GLU A CA 1
ATOM 732 C C . GLU A 1 96 ? 4.689 -7.157 0.507 1.00 90.81 96 GLU A C 1
ATOM 734 O O . GLU A 1 96 ? 5.106 -6.293 1.278 1.00 90.81 96 GLU A O 1
ATOM 739 N N . THR A 1 97 ? 3.710 -6.915 -0.367 1.00 91.00 97 THR A N 1
ATOM 740 C CA . THR A 1 97 ? 3.030 -5.624 -0.525 1.00 91.00 97 THR A CA 1
ATOM 741 C C . THR A 1 97 ? 2.256 -5.227 0.727 1.00 91.00 97 THR A C 1
ATOM 743 O O . THR A 1 97 ? 2.393 -4.096 1.196 1.00 91.00 97 THR A O 1
ATOM 746 N N . ILE A 1 98 ? 1.500 -6.157 1.314 1.00 91.75 98 ILE A N 1
ATOM 747 C CA . ILE A 1 98 ? 0.727 -5.935 2.542 1.00 91.75 98 ILE A CA 1
ATOM 748 C C . ILE A 1 98 ? 1.655 -5.765 3.747 1.00 91.75 98 ILE A C 1
ATOM 750 O O . ILE A 1 98 ? 1.474 -4.841 4.540 1.00 91.75 98 ILE A O 1
ATOM 754 N N . GLU A 1 99 ? 2.680 -6.609 3.885 1.00 90.56 99 GLU A N 1
ATOM 755 C CA . GLU A 1 99 ? 3.669 -6.470 4.960 1.00 90.56 99 GLU A CA 1
ATOM 756 C C . GLU A 1 99 ? 4.414 -5.133 4.872 1.00 90.56 99 GLU A C 1
ATOM 758 O O . GLU A 1 99 ? 4.645 -4.476 5.891 1.00 90.56 99 GLU A O 1
ATOM 763 N N . CYS A 1 100 ? 4.766 -4.700 3.659 1.00 89.19 100 CYS A N 1
ATOM 764 C CA . CYS A 1 100 ? 5.388 -3.403 3.440 1.00 89.19 100 CYS A CA 1
ATOM 765 C C . CYS A 1 100 ? 4.437 -2.262 3.816 1.00 89.19 100 CYS A C 1
ATOM 767 O O . CYS A 1 100 ? 4.848 -1.402 4.594 1.00 89.19 100 CYS A O 1
ATOM 769 N N . ALA A 1 101 ? 3.172 -2.295 3.368 1.00 88.00 101 ALA A N 1
ATOM 770 C CA . ALA A 1 101 ? 2.133 -1.328 3.744 1.00 88.00 101 ALA A CA 1
ATOM 771 C C . ALA A 1 101 ? 2.008 -1.195 5.274 1.00 88.00 101 ALA A C 1
ATOM 773 O O . ALA A 1 101 ? 2.138 -0.108 5.836 1.00 88.00 101 ALA A O 1
ATOM 774 N N . LYS A 1 102 ? 1.923 -2.324 5.982 1.00 87.44 102 LYS A N 1
ATOM 775 C CA . LYS A 1 102 ? 1.890 -2.341 7.450 1.00 87.44 102 LYS A CA 1
ATOM 776 C C . LYS A 1 102 ? 3.139 -1.741 8.092 1.00 87.44 102 LYS A C 1
ATOM 778 O O . LYS A 1 102 ? 3.033 -1.003 9.064 1.00 87.44 102 LYS A O 1
ATOM 783 N N . LYS A 1 103 ? 4.335 -2.013 7.563 1.00 86.12 103 LYS A N 1
ATOM 784 C CA . LYS A 1 103 ? 5.594 -1.438 8.082 1.00 86.12 103 LYS A CA 1
ATOM 785 C C . LYS A 1 103 ? 5.700 0.072 7.874 1.00 86.12 103 LYS A C 1
ATOM 787 O O . LYS A 1 103 ? 6.460 0.728 8.601 1.00 86.12 103 LYS A O 1
ATOM 792 N N . ILE A 1 104 ? 5.050 0.602 6.838 1.00 80.69 104 ILE A N 1
ATOM 793 C CA . ILE A 1 104 ? 5.095 2.029 6.512 1.00 80.69 104 ILE A CA 1
ATOM 794 C C . ILE A 1 104 ? 3.996 2.825 7.206 1.00 80.69 104 ILE A C 1
ATOM 796 O O . ILE A 1 104 ? 4.277 3.979 7.520 1.00 80.69 104 ILE A O 1
ATOM 800 N N . ASP A 1 105 ? 2.848 2.206 7.488 1.00 77.62 105 ASP A N 1
ATOM 801 C CA . ASP A 1 105 ? 1.718 2.819 8.196 1.00 77.62 105 ASP A CA 1
ATOM 802 C C . ASP A 1 105 ? 1.761 2.579 9.726 1.00 77.62 105 ASP A C 1
ATOM 804 O O . ASP A 1 105 ? 1.492 3.487 10.504 1.00 77.62 105 ASP A O 1
ATOM 808 N N . GLY A 1 106 ? 2.222 1.413 10.196 1.00 67.50 106 GLY A N 1
ATOM 809 C CA . GLY A 1 106 ? 2.202 1.002 11.614 1.00 67.50 106 GLY A CA 1
ATOM 810 C C . GLY A 1 106 ? 3.270 1.600 12.540 1.00 67.50 106 GLY A C 1
ATOM 811 O O . GLY A 1 106 ? 3.464 1.129 13.657 1.00 67.50 106 GLY A O 1
ATOM 812 N N . ARG A 1 107 ? 4.033 2.601 12.089 1.00 56.00 107 ARG A N 1
ATOM 813 C CA . ARG A 1 107 ? 5.048 3.305 12.908 1.00 56.00 107 ARG A CA 1
ATOM 814 C C . ARG A 1 107 ? 4.709 4.784 13.080 1.00 56.00 107 ARG A C 1
ATOM 816 O O . ARG A 1 107 ? 5.599 5.626 12.988 1.00 56.00 107 ARG A O 1
ATOM 823 N N . GLY A 1 108 ? 3.420 5.106 13.221 1.00 51.88 108 GLY A N 1
ATOM 824 C CA . GLY A 1 108 ? 2.935 6.494 13.277 1.00 51.88 108 GLY A CA 1
ATOM 825 C C . GLY A 1 108 ? 3.294 7.320 12.035 1.00 51.88 108 GLY A C 1
ATOM 826 O O . GLY A 1 108 ? 3.250 8.545 12.066 1.00 51.88 108 GLY A O 1
ATOM 827 N N . GLY A 1 109 ? 3.707 6.650 10.959 1.00 49.88 109 GLY A N 1
ATOM 828 C CA . GLY A 1 109 ? 4.174 7.257 9.730 1.00 49.88 109 GLY A CA 1
ATOM 829 C C . GLY A 1 109 ? 3.080 7.140 8.686 1.00 49.88 109 GLY A C 1
ATOM 830 O O . GLY A 1 109 ? 2.444 6.094 8.595 1.00 49.88 109 GLY A O 1
ATOM 831 N N . PRO A 1 110 ? 2.853 8.166 7.869 1.00 53.81 110 PRO A N 1
ATOM 832 C CA . PRO A 1 110 ? 1.772 8.097 6.927 1.00 53.81 110 PRO A CA 1
ATOM 833 C C . PRO A 1 110 ? 2.289 7.563 5.590 1.00 53.81 110 PRO A C 1
ATOM 835 O O . PRO A 1 110 ? 2.816 8.287 4.744 1.00 53.81 110 PRO A O 1
ATOM 838 N N . GLY A 1 111 ? 2.252 6.248 5.442 1.00 73.50 111 GLY A N 1
ATOM 839 C CA . GLY A 1 111 ? 2.819 5.549 4.303 1.00 73.50 111 GLY A CA 1
ATOM 840 C C . GLY A 1 111 ? 1.918 5.636 3.084 1.00 73.50 111 GLY A C 1
ATOM 841 O O . GLY A 1 111 ? 2.125 6.481 2.215 1.00 73.50 111 GLY A O 1
ATOM 842 N N . VAL A 1 112 ? 0.944 4.734 3.000 1.00 79.50 112 VAL A N 1
ATOM 843 C CA . VAL A 1 112 ? 0.100 4.594 1.803 1.00 79.50 112 VAL A CA 1
ATOM 844 C C . VAL A 1 112 ? -0.979 5.674 1.756 1.00 79.50 112 VAL A C 1
ATOM 846 O O . VAL A 1 112 ? -1.272 6.225 0.694 1.00 79.50 112 VAL A O 1
ATOM 849 N N . TRP A 1 113 ? -1.542 6.023 2.912 1.00 78.62 113 TRP A N 1
ATOM 850 C CA . TRP A 1 113 ? -2.677 6.941 2.993 1.00 78.62 113 TRP A CA 1
ATOM 851 C C . TRP A 1 113 ? -2.318 8.410 2.755 1.00 78.62 113 TRP A C 1
ATOM 853 O O . TRP A 1 113 ? -3.118 9.139 2.175 1.00 78.62 113 TRP A O 1
ATOM 863 N N . ILE A 1 114 ? -1.114 8.861 3.128 1.00 74.94 114 ILE A N 1
ATOM 864 C CA . ILE A 1 114 ? -0.664 10.216 2.754 1.00 74.94 114 ILE A CA 1
ATOM 865 C C . ILE A 1 114 ? -0.222 10.290 1.307 1.00 74.94 114 ILE A C 1
ATOM 867 O O . ILE A 1 114 ? -0.461 11.324 0.689 1.00 74.94 114 ILE A O 1
ATOM 871 N N . LEU A 1 115 ? 0.350 9.218 0.745 1.00 76.44 115 LEU A N 1
ATOM 872 C CA . LEU A 1 115 ? 0.533 9.157 -0.704 1.00 76.44 115 LEU A CA 1
ATOM 873 C C . LEU A 1 115 ? -0.822 9.378 -1.373 1.00 76.44 115 LEU A C 1
ATOM 875 O O . LEU A 1 115 ? -0.978 10.365 -2.079 1.00 76.44 115 LEU A O 1
ATOM 879 N N . ALA A 1 116 ? -1.829 8.582 -1.015 1.00 78.69 116 ALA A N 1
ATOM 880 C CA . ALA A 1 116 ? -3.183 8.708 -1.540 1.00 78.69 116 ALA A CA 1
ATOM 881 C C . ALA A 1 116 ? -3.804 10.099 -1.330 1.00 78.69 116 ALA A C 1
ATOM 883 O O . ALA A 1 116 ? -4.460 10.621 -2.230 1.00 78.69 116 ALA A O 1
ATOM 884 N N . LYS A 1 117 ? -3.584 10.735 -0.173 1.00 78.44 117 LYS A N 1
ATOM 885 C CA . LYS A 1 117 ? -4.010 12.121 0.076 1.00 78.44 117 LYS A CA 1
ATOM 886 C C . LYS A 1 117 ? -3.312 13.110 -0.858 1.00 78.44 117 LYS A C 1
ATOM 888 O O . LYS A 1 117 ? -3.974 13.972 -1.421 1.00 78.44 117 LYS A O 1
ATOM 893 N N . GLY A 1 118 ? -2.000 12.975 -1.047 1.00 74.19 118 GLY A N 1
ATOM 894 C CA . GLY A 1 118 ? -1.223 13.801 -1.973 1.00 74.19 118 GLY A CA 1
ATOM 895 C C . GLY A 1 118 ? -1.686 13.672 -3.425 1.00 74.19 118 GLY A C 1
ATOM 896 O O . GLY A 1 118 ? -1.536 14.621 -4.187 1.00 74.19 118 GLY A O 1
ATOM 897 N N . LEU A 1 119 ? -2.296 12.537 -3.788 1.00 74.25 119 LEU A N 1
ATOM 898 C CA . LEU A 1 119 ? -2.883 12.320 -5.116 1.00 74.25 119 LEU A CA 1
ATOM 899 C C . LEU A 1 119 ? -4.364 12.723 -5.186 1.00 74.25 119 LEU A C 1
ATOM 901 O O . LEU A 1 119 ? -4.988 12.554 -6.227 1.00 74.25 119 LEU A O 1
ATOM 905 N N . GLY A 1 120 ? -4.949 13.199 -4.081 1.00 74.69 120 GLY A N 1
ATOM 906 C CA . GLY A 1 120 ? -6.364 13.563 -3.994 1.00 74.69 120 GLY A CA 1
ATOM 907 C C . GLY A 1 120 ? -7.342 12.383 -3.965 1.00 74.69 120 GLY A C 1
ATOM 908 O O . GLY A 1 120 ? -8.544 12.607 -4.043 1.00 74.69 120 GLY A O 1
ATOM 909 N N . ILE A 1 121 ? -6.868 11.140 -3.827 1.00 76.12 121 ILE A N 1
ATOM 910 C CA . ILE A 1 121 ? -7.723 9.936 -3.843 1.00 76.12 121 ILE A CA 1
ATOM 911 C C . ILE A 1 121 ? -8.042 9.381 -2.450 1.00 76.12 121 ILE A C 1
ATOM 913 O O . ILE A 1 121 ? -8.980 8.606 -2.284 1.00 76.12 121 ILE A O 1
ATOM 917 N N . GLY A 1 122 ? -7.265 9.766 -1.433 1.00 68.88 122 GLY A N 1
ATOM 918 C CA . GLY A 1 122 ? -7.452 9.277 -0.064 1.00 68.88 122 GLY A CA 1
ATOM 919 C C . GLY A 1 122 ? -8.774 9.733 0.566 1.00 68.88 122 GLY A C 1
ATOM 920 O O . GLY A 1 122 ? -9.425 8.943 1.245 1.00 68.88 122 GLY A O 1
ATOM 921 N N . GLY A 1 123 ? -9.198 10.977 0.307 1.00 71.50 123 GLY A N 1
ATOM 922 C CA . GLY A 1 123 ? -10.415 11.561 0.891 1.00 71.50 123 GLY A CA 1
ATOM 923 C C . GLY A 1 123 ? -11.698 10.856 0.437 1.00 71.50 123 GLY A C 1
ATOM 924 O O . GLY A 1 123 ? -12.560 10.548 1.257 1.00 71.50 123 GLY A O 1
ATOM 925 N N . SER A 1 124 ? -11.777 10.473 -0.843 1.00 72.00 124 SER A N 1
ATOM 926 C CA . SER A 1 124 ? -12.921 9.741 -1.408 1.00 72.00 124 SER A CA 1
ATOM 927 C C . SER A 1 124 ? -13.162 8.376 -0.756 1.00 72.00 124 SER A C 1
ATOM 929 O O . SER A 1 124 ? -14.278 7.868 -0.811 1.00 72.00 124 SER A O 1
ATOM 931 N N . CYS A 1 125 ? -12.133 7.794 -0.132 1.00 78.88 125 CYS A N 1
ATOM 932 C CA . CYS A 1 125 ? -12.199 6.487 0.516 1.00 78.88 125 CYS A CA 1
ATOM 933 C C . CYS A 1 125 ? -12.295 6.540 2.044 1.00 78.88 125 CYS A C 1
ATOM 935 O O . CYS A 1 125 ? -12.544 5.504 2.651 1.00 78.88 125 CYS A O 1
ATOM 937 N N . LEU A 1 126 ? -12.073 7.700 2.674 1.00 72.38 126 LEU A N 1
ATOM 938 C CA . LEU A 1 126 ? -12.060 7.827 4.137 1.00 72.38 126 LEU A CA 1
ATOM 939 C C . LEU A 1 126 ? -13.316 8.474 4.729 1.00 72.38 126 LEU A C 1
ATOM 941 O O . LEU A 1 126 ? -13.577 8.258 5.914 1.00 72.38 126 LEU A O 1
ATOM 945 N N . GLY A 1 127 ? -14.073 9.269 3.966 1.00 70.19 127 GLY A N 1
ATOM 946 C CA . GLY A 1 127 ? -15.207 10.025 4.516 1.00 70.19 127 GLY A CA 1
ATOM 947 C C . GLY A 1 127 ? -14.813 10.798 5.789 1.00 70.19 127 GLY A C 1
ATOM 948 O O . GLY A 1 127 ? -13.807 11.501 5.805 1.00 70.19 127 GLY A O 1
ATOM 949 N N . ASP A 1 128 ? -15.540 10.602 6.897 1.00 58.44 128 ASP A N 1
ATOM 950 C CA . ASP A 1 128 ? -15.270 11.240 8.204 1.00 58.44 128 ASP A CA 1
ATOM 951 C C . ASP A 1 128 ? -13.898 10.906 8.838 1.00 58.44 128 ASP A C 1
ATOM 953 O O . ASP A 1 128 ? -13.428 11.639 9.715 1.00 58.44 128 ASP A O 1
ATOM 957 N N . GLN A 1 129 ? -13.220 9.832 8.408 1.00 63.59 129 GLN A N 1
ATOM 958 C CA . GLN A 1 129 ? -11.876 9.477 8.894 1.00 63.59 129 GLN A CA 1
ATOM 959 C C . GLN A 1 129 ? -10.774 10.391 8.319 1.00 63.59 129 GLN A C 1
ATOM 961 O O . GLN A 1 129 ? -9.638 10.367 8.804 1.00 63.59 129 GLN A O 1
ATOM 966 N N . GLU A 1 130 ? -11.089 11.240 7.331 1.00 62.59 130 GLU A N 1
ATOM 967 C CA . GLU A 1 130 ? -10.150 12.163 6.674 1.00 62.59 130 GLU A CA 1
ATOM 968 C C . GLU A 1 130 ? -9.436 13.104 7.661 1.00 62.59 130 GLU A C 1
ATOM 970 O O . GLU A 1 130 ? -8.239 13.369 7.518 1.00 62.59 130 GLU A O 1
ATOM 975 N N . LYS A 1 131 ? -10.109 13.500 8.750 1.00 58.78 131 LYS A N 1
ATOM 976 C CA . LYS A 1 131 ? -9.550 14.361 9.813 1.00 58.78 131 LYS A CA 1
ATOM 977 C C . LYS A 1 131 ? -8.290 13.783 10.467 1.00 58.78 131 LYS A C 1
ATOM 979 O O . LYS A 1 131 ? -7.485 14.519 11.044 1.00 58.78 131 LYS A O 1
ATOM 984 N N . ARG A 1 132 ? -8.092 12.461 10.397 1.00 63.44 132 ARG A N 1
ATOM 985 C CA . ARG A 1 132 ? -6.877 11.788 10.882 1.00 63.44 132 ARG A CA 1
ATOM 986 C C . ARG A 1 132 ? -5.684 12.047 9.968 1.00 63.44 132 ARG A C 1
ATOM 988 O O . ARG A 1 132 ? -4.573 12.219 10.461 1.00 63.44 132 ARG A O 1
ATOM 995 N N . LEU A 1 133 ? -5.924 12.137 8.661 1.00 59.78 133 LEU A N 1
ATOM 996 C CA . LEU A 1 133 ? -4.921 12.480 7.657 1.00 59.78 133 LEU A CA 1
ATOM 997 C C . LEU A 1 133 ? -4.664 13.991 7.573 1.00 59.78 133 LEU A C 1
ATOM 999 O O . LEU A 1 133 ? -3.594 14.399 7.129 1.00 59.78 133 LEU A O 1
ATOM 1003 N N . GLU A 1 134 ? -5.604 14.850 7.979 1.00 60.31 134 GLU A N 1
ATOM 1004 C CA . GLU A 1 134 ? -5.405 16.311 8.072 1.00 60.31 134 GLU A CA 1
ATOM 1005 C C . GLU A 1 134 ? -4.342 16.726 9.091 1.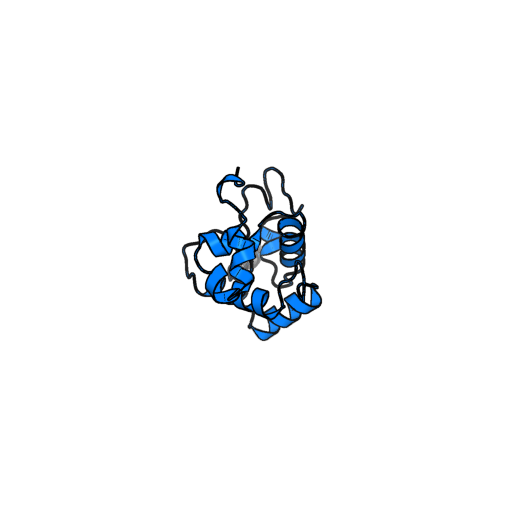00 60.31 134 GLU A C 1
ATOM 1007 O O . GLU A 1 134 ? -3.644 17.713 8.873 1.00 60.31 134 GLU A O 1
ATOM 1012 N N . LYS A 1 135 ? -4.152 15.941 10.155 1.00 59.09 135 LYS A N 1
ATOM 1013 C CA . LYS A 1 135 ? -3.128 16.200 11.179 1.00 59.09 135 LYS A CA 1
ATOM 1014 C C . LYS A 1 135 ? -1.702 15.845 10.742 1.00 59.09 135 LYS A C 1
ATOM 1016 O O . LYS A 1 135 ? -0.761 16.168 11.458 1.00 59.09 135 LYS A O 1
ATOM 1021 N N . LEU A 1 136 ? -1.538 15.177 9.600 1.00 57.50 136 LEU A N 1
ATOM 1022 C CA . LEU A 1 136 ? -0.246 14.747 9.065 1.00 57.50 136 LEU A CA 1
ATOM 1023 C C . LEU A 1 136 ? 0.198 15.737 7.979 1.00 57.50 136 LEU A C 1
ATOM 1025 O O . LEU A 1 136 ? -0.430 15.844 6.922 1.00 57.50 136 LEU A O 1
ATOM 1029 N N . SER A 1 137 ? 1.258 16.497 8.265 1.00 48.94 137 SER A N 1
ATOM 1030 C CA . SER A 1 137 ? 1.783 17.527 7.368 1.00 48.94 137 SER A CA 1
ATOM 1031 C C . SER A 1 137 ? 2.689 16.916 6.290 1.00 48.94 137 SER A C 1
ATOM 1033 O O . SER A 1 137 ? 3.505 16.047 6.600 1.00 48.94 137 SER A O 1
ATOM 1035 N N . PRO A 1 138 ? 2.648 17.410 5.036 1.00 50.00 138 PRO A N 1
ATOM 1036 C CA . PRO A 1 138 ? 3.652 17.085 4.024 1.00 50.00 138 PRO A CA 1
ATOM 1037 C C . PRO A 1 138 ? 5.085 17.468 4.437 1.00 50.00 138 PRO A C 1
ATOM 1039 O O . PRO A 1 138 ? 6.035 16.998 3.831 1.00 50.00 138 PRO A O 1
ATOM 1042 N N . ALA A 1 139 ? 5.276 18.318 5.451 1.00 46.53 139 ALA A N 1
ATOM 1043 C CA . ALA A 1 139 ? 6.602 18.745 5.905 1.00 46.53 139 ALA A CA 1
ATOM 1044 C C . ALA A 1 139 ? 7.383 17.669 6.690 1.00 46.53 139 ALA A C 1
ATOM 1046 O O . ALA A 1 139 ? 8.596 17.790 6.831 1.00 46.53 139 ALA A O 1
ATOM 1047 N N . ASP A 1 140 ? 6.729 16.588 7.134 1.00 41.81 140 ASP A N 1
ATOM 1048 C CA . ASP A 1 140 ? 7.406 15.410 7.707 1.00 41.81 140 ASP A CA 1
ATOM 1049 C C . ASP A 1 140 ? 8.004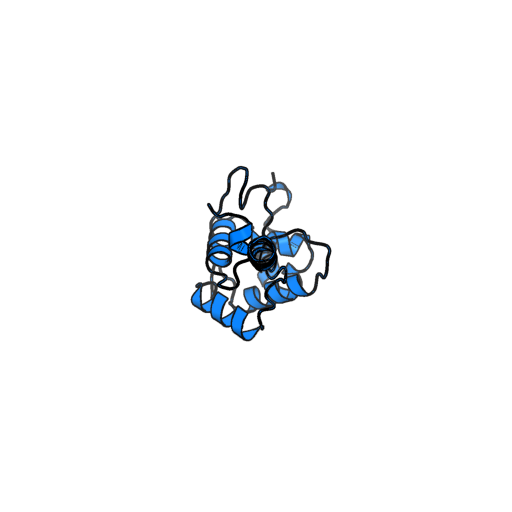 14.487 6.615 1.00 41.81 140 ASP A C 1
ATOM 1051 O O . ASP A 1 140 ? 8.559 13.417 6.895 1.00 41.81 140 ASP A O 1
ATOM 1055 N N . LEU A 1 141 ? 7.888 14.899 5.344 1.00 49.22 141 LEU A N 1
ATOM 1056 C CA . LEU A 1 141 ? 8.451 14.256 4.160 1.00 49.22 141 LEU A CA 1
ATOM 1057 C C . LEU A 1 141 ? 9.854 14.819 3.876 1.00 49.22 141 LEU A C 1
ATOM 1059 O O . LEU A 1 141 ? 10.012 15.780 3.128 1.00 49.22 141 LEU A O 1
ATOM 1063 N N . GLY A 1 142 ? 10.886 14.203 4.453 1.00 37.94 142 GLY A N 1
ATOM 1064 C CA . GLY A 1 142 ? 12.253 14.335 3.919 1.00 37.94 142 GLY A CA 1
ATOM 1065 C C . GLY A 1 142 ? 12.374 13.837 2.474 1.00 37.94 142 GLY A C 1
ATOM 1066 O O . GLY A 1 142 ? 11.623 12.920 2.068 1.00 37.94 142 GLY A O 1
#

pLDDT: mean 74.6, std 14.45, range [37.94, 94.06]

Sequence (142 aa):
MKASMVLSLIGYLVVPSGAAVLGCWVVAKKLHEGGLSDFEGYSLENWVCLTAAYDSLRGDYTGYGLFQIRNRDRCDHGKNRCHVSCSALLNPNLKETIECAKKIDGRGGPGVWILAKGLGIGGSCLGDQEKRLEKLSPADLG

Foldseek 3Di:
DPPVVVVVVVVVPPDPPDQDDDDLVRQLVLCVVLPVDCQVHDHSQLVSQQLVLVVVVPDDQCAAASLRADPPQCADDDVVQLPHHSVVRSDPSNNSVSSSVCSQVVPVHDGSLVVCVVVVRNCVSQPVNVVVVVVDDCVVPD

Secondary structure (DSSP, 8-state):
--SHHHHHHHTT-----PPP---HHHHHHHHHHTT-TTGGG--HHHHHHHHHHHHHSTT----BTTTTB-HHHHSSSTT-TT-S-GGGGG-TT-HHHHHHHHHHHTTS---HHHHHHHTT-HHHHHGGGHHHHHTS-GGG--